Protein AF-A0A8B7E2I3-F1 (afdb_monomer_lite)

Structure (mmCIF, N/CA/C/O backbone):
data_AF-A0A8B7E2I3-F1
#
_entry.id   AF-A0A8B7E2I3-F1
#
loop_
_atom_site.group_PDB
_atom_site.id
_atom_site.type_symbol
_atom_site.label_atom_id
_atom_site.label_alt_id
_atom_site.label_comp_id
_atom_site.label_asym_id
_atom_site.label_entity_id
_atom_site.label_seq_id
_atom_site.pdbx_PDB_ins_code
_atom_site.Cartn_x
_atom_site.Cartn_y
_atom_site.Cartn_z
_atom_site.occupancy
_atom_site.B_iso_or_equiv
_atom_site.auth_seq_id
_atom_site.auth_comp_id
_atom_site.auth_asym_id
_atom_site.auth_atom_id
_atom_site.pdbx_PDB_model_num
ATOM 1 N N . MET A 1 1 ? -9.769 2.967 -1.050 1.00 95.38 1 MET A N 1
ATOM 2 C CA . MET A 1 1 ? -8.486 2.429 -1.550 1.00 95.38 1 MET A CA 1
ATOM 3 C C . MET A 1 1 ? -8.192 3.037 -2.910 1.00 95.38 1 MET A C 1
ATOM 5 O O . MET A 1 1 ? -9.139 3.510 -3.530 1.00 95.38 1 MET A O 1
ATOM 9 N N . GLY A 1 2 ? -6.939 3.008 -3.355 1.00 95.88 2 GLY A N 1
ATOM 10 C CA . GLY A 1 2 ? -6.501 3.504 -4.668 1.00 95.88 2 GLY A CA 1
ATOM 11 C C . GLY A 1 2 ? -5.321 4.466 -4.555 1.00 95.88 2 GLY A C 1
ATOM 12 O O . GLY A 1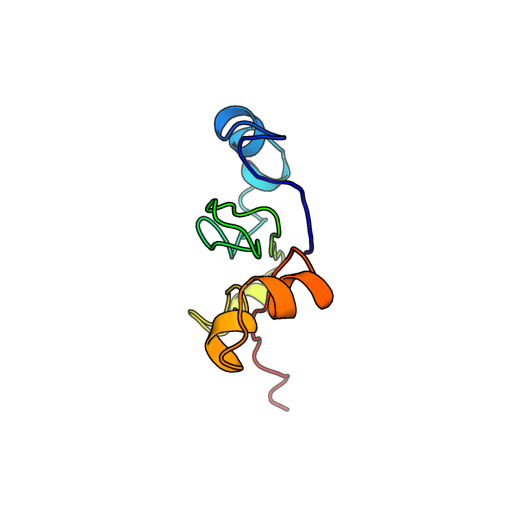 2 ? -4.775 4.618 -3.458 1.00 95.88 2 GLY A O 1
ATOM 13 N N . ASP A 1 3 ? -4.969 5.124 -5.660 1.00 96.38 3 ASP A N 1
ATOM 14 C CA . ASP A 1 3 ? -3.916 6.141 -5.708 1.00 96.38 3 ASP A CA 1
ATOM 15 C C . ASP A 1 3 ? -4.322 7.383 -4.905 1.00 96.38 3 ASP A C 1
ATOM 17 O O . ASP A 1 3 ? -5.162 8.188 -5.310 1.00 96.38 3 ASP A O 1
ATOM 21 N N . PHE A 1 4 ? -3.743 7.520 -3.715 1.00 96.12 4 PHE A N 1
ATOM 22 C CA . PHE A 1 4 ? -3.981 8.659 -2.830 1.00 96.12 4 PHE A CA 1
ATOM 23 C C . PHE A 1 4 ? -2.897 9.726 -2.995 1.00 96.12 4 PHE A C 1
ATOM 25 O O . PHE A 1 4 ? -2.928 10.734 -2.286 1.00 96.12 4 PHE A O 1
ATOM 32 N N . ASN A 1 5 ? -1.909 9.492 -3.869 1.00 94.25 5 ASN A N 1
ATOM 33 C CA . ASN A 1 5 ? -0.690 10.284 -3.961 1.00 94.25 5 ASN A CA 1
ATOM 34 C C . ASN A 1 5 ? -0.036 10.493 -2.580 1.00 94.25 5 ASN A C 1
ATOM 36 O O . ASN A 1 5 ? 0.555 11.531 -2.289 1.00 94.25 5 ASN A O 1
ATOM 40 N N . ALA A 1 6 ? -0.134 9.507 -1.681 1.00 90.75 6 ALA A N 1
ATOM 41 C CA . ALA A 1 6 ? 0.255 9.643 -0.275 1.00 90.75 6 ALA A CA 1
ATOM 42 C C . ALA A 1 6 ? 1.771 9.460 -0.041 1.00 90.75 6 ALA A C 1
ATOM 44 O O . ALA A 1 6 ? 2.195 8.809 0.918 1.00 90.75 6 ALA A O 1
ATOM 45 N N . GLY A 1 7 ? 2.585 10.030 -0.931 1.00 86.31 7 GLY A N 1
ATOM 46 C CA . GLY A 1 7 ? 4.046 10.017 -0.895 1.00 86.31 7 GLY A CA 1
ATOM 47 C C . GLY A 1 7 ? 4.646 11.406 -0.687 1.00 86.31 7 GLY A C 1
ATOM 48 O O . GLY A 1 7 ? 4.000 12.430 -0.912 1.00 86.31 7 GLY A O 1
ATOM 49 N N . SER A 1 8 ? 5.923 11.438 -0.294 1.00 84.25 8 SER A N 1
ATOM 50 C CA . SER A 1 8 ? 6.642 12.644 0.149 1.00 84.25 8 SER A CA 1
ATOM 51 C C . SER A 1 8 ? 6.682 13.793 -0.864 1.00 84.25 8 SER A C 1
ATOM 53 O O . SER A 1 8 ? 6.802 14.945 -0.449 1.00 84.25 8 SER A O 1
ATOM 55 N N . LYS A 1 9 ? 6.552 13.502 -2.166 1.00 88.19 9 LYS A N 1
ATOM 56 C CA . LYS A 1 9 ? 6.464 14.517 -3.230 1.00 88.19 9 LYS A CA 1
ATOM 57 C C . LYS A 1 9 ? 5.169 15.339 -3.183 1.00 88.19 9 LYS A C 1
ATOM 59 O O . LYS A 1 9 ? 5.188 16.491 -3.599 1.00 88.19 9 LYS A O 1
ATOM 64 N N . TYR A 1 10 ? 4.077 14.777 -2.665 1.00 91.38 10 TYR A N 1
ATOM 65 C CA . TYR A 1 10 ? 2.750 15.406 -2.664 1.00 91.38 10 TYR A CA 1
ATOM 66 C C . TYR A 1 10 ? 2.293 15.782 -1.252 1.00 91.38 10 TYR A C 1
ATOM 68 O O . TYR A 1 10 ? 1.813 16.890 -1.015 1.00 91.38 10 TYR A O 1
ATOM 76 N N . ILE A 1 11 ? 2.489 14.880 -0.286 1.00 93.12 11 ILE A N 1
ATOM 77 C CA . ILE A 1 11 ? 2.185 15.105 1.125 1.00 93.12 11 ILE A CA 1
ATOM 78 C C . ILE A 1 11 ? 3.351 14.620 1.986 1.00 93.12 11 ILE A C 1
ATOM 80 O O . ILE A 1 11 ? 3.790 13.473 1.916 1.00 93.12 11 ILE A O 1
ATOM 84 N N . SER A 1 12 ? 3.887 15.507 2.826 1.00 93.25 12 SER A N 1
ATOM 85 C CA . SER A 1 12 ? 4.932 15.106 3.766 1.00 93.25 12 SER A CA 1
ATOM 86 C C . SER A 1 12 ? 4.364 14.130 4.795 1.00 93.25 12 SER A C 1
ATOM 88 O O . SER A 1 12 ? 3.204 14.252 5.189 1.00 93.25 12 SER A O 1
ATOM 90 N N . LYS A 1 13 ? 5.198 13.210 5.298 1.00 91.25 13 LYS A N 1
ATOM 91 C CA . LYS A 1 13 ? 4.801 12.260 6.350 1.00 91.25 13 LYS A CA 1
ATOM 92 C C . LYS A 1 13 ? 4.108 12.967 7.523 1.00 91.25 13 LYS A C 1
ATOM 94 O O . LYS A 1 13 ? 3.018 12.579 7.908 1.00 91.25 13 LYS A O 1
ATOM 99 N N . LYS A 1 14 ? 4.671 14.088 7.992 1.00 95.31 14 LYS A N 1
ATOM 100 C CA . LYS A 1 14 ? 4.083 14.907 9.065 1.00 95.31 14 LYS A CA 1
ATOM 101 C C . LYS A 1 14 ? 2.664 15.390 8.746 1.00 95.31 14 LYS A C 1
ATOM 103 O O . LYS A 1 14 ? 1.819 15.359 9.627 1.00 95.31 14 LYS A O 1
ATOM 108 N N . LYS A 1 15 ? 2.408 15.866 7.521 1.00 96.56 15 LYS A N 1
ATOM 109 C CA . LYS A 1 15 ? 1.067 16.318 7.118 1.00 96.56 15 LYS A CA 1
ATOM 110 C C . LYS A 1 15 ? 0.107 15.141 6.968 1.00 96.56 15 LYS A C 1
ATOM 112 O O . LYS A 1 15 ? -1.035 15.252 7.391 1.00 96.56 15 LYS A O 1
ATOM 117 N N . LEU A 1 16 ? 0.572 14.024 6.404 1.00 94.81 16 LEU A N 1
ATOM 118 C CA . LEU A 1 16 ? -0.224 12.806 6.279 1.00 94.81 16 LEU A CA 1
ATOM 119 C C . LEU A 1 16 ? -0.662 12.310 7.660 1.00 94.81 16 LEU A C 1
ATOM 121 O O . LEU A 1 16 ? -1.857 12.130 7.878 1.00 94.81 16 LEU A O 1
ATOM 125 N N . ASP A 1 17 ? 0.276 12.198 8.603 1.00 94.94 17 ASP A N 1
ATOM 126 C CA . ASP A 1 17 ? 0.057 11.748 9.986 1.00 94.94 17 ASP A CA 1
ATOM 127 C C . ASP A 1 17 ? -0.902 12.662 10.782 1.00 94.94 17 ASP A C 1
ATOM 129 O O . ASP A 1 17 ? -1.382 12.276 11.844 1.00 94.94 17 ASP A O 1
ATOM 133 N N . GLN A 1 18 ? -1.200 13.864 10.275 1.00 97.31 18 GLN A N 1
ATOM 134 C CA . GLN A 1 18 ? -2.151 14.817 10.861 1.00 97.31 18 GLN A CA 1
ATOM 135 C C . GLN A 1 18 ? -3.554 14.758 10.238 1.00 97.31 18 GLN A C 1
ATOM 137 O O . GLN A 1 18 ? -4.459 15.414 10.744 1.00 97.31 18 GLN A O 1
ATOM 142 N N . THR A 1 19 ? -3.751 14.013 9.147 1.00 96.62 19 THR A N 1
ATOM 143 C CA . THR A 1 19 ? -5.072 13.877 8.508 1.00 96.62 19 THR A CA 1
ATOM 144 C C . THR A 1 19 ? -6.038 13.080 9.383 1.00 96.62 19 THR A C 1
ATOM 146 O O . THR A 1 19 ? -5.616 12.158 10.079 1.00 96.62 19 THR A O 1
ATOM 149 N N . ASP A 1 20 ? -7.341 13.354 9.286 1.00 97.12 20 ASP A N 1
ATOM 150 C CA . ASP A 1 20 ? -8.374 12.605 10.026 1.00 97.12 20 ASP A CA 1
ATOM 151 C C . ASP A 1 20 ? -8.331 11.099 9.733 1.00 97.12 20 ASP A C 1
ATOM 153 O O . ASP A 1 20 ? -8.534 10.278 10.625 1.00 97.12 20 ASP A O 1
ATOM 157 N N . LEU A 1 21 ? -7.995 10.718 8.494 1.00 95.81 21 LEU A N 1
ATOM 158 C CA . LEU A 1 21 ? -7.809 9.314 8.123 1.00 95.81 21 LEU A CA 1
ATOM 159 C C . LEU A 1 21 ? -6.647 8.653 8.880 1.00 95.81 21 LEU A C 1
ATOM 161 O O . LEU A 1 21 ? -6.688 7.443 9.071 1.00 95.81 21 LEU A O 1
ATOM 165 N N . ARG A 1 22 ? -5.609 9.402 9.279 1.00 95.44 22 ARG A N 1
ATOM 166 C CA . ARG A 1 22 ? -4.467 8.891 10.059 1.00 95.44 22 ARG A CA 1
ATOM 167 C C . ARG A 1 22 ? -4.670 8.989 11.565 1.00 95.44 22 ARG A C 1
ATOM 169 O O . ARG A 1 22 ? -4.187 8.122 12.288 1.00 95.44 22 ARG A O 1
ATOM 176 N N . THR A 1 23 ? -5.331 10.038 12.042 1.00 97.44 23 THR A N 1
ATOM 177 C CA . THR A 1 23 ? -5.480 10.297 13.480 1.00 97.44 23 THR A CA 1
ATOM 178 C C . THR A 1 23 ? -6.628 9.502 14.101 1.00 97.44 23 THR A C 1
ATOM 180 O O . THR A 1 23 ? -6.540 9.117 15.270 1.00 97.44 23 THR A O 1
ATOM 183 N N . ASP A 1 24 ? -7.681 9.202 13.337 1.00 97.88 24 ASP A N 1
ATOM 184 C CA . ASP A 1 24 ? -8.796 8.385 13.808 1.00 97.88 24 ASP A CA 1
ATOM 185 C C . ASP A 1 24 ? -8.461 6.885 13.730 1.00 97.88 24 ASP A C 1
ATOM 187 O O . ASP A 1 24 ? -8.360 6.282 12.659 1.00 97.88 24 ASP A O 1
ATOM 191 N N . LYS A 1 25 ? -8.345 6.258 14.907 1.00 95.19 25 LYS A N 1
ATOM 192 C CA . LYS A 1 25 ? -7.967 4.846 15.082 1.00 95.19 25 LYS A CA 1
ATOM 193 C C . LYS A 1 25 ? -8.964 3.847 14.490 1.00 95.19 25 LYS A C 1
ATOM 195 O O . LYS A 1 25 ? -8.647 2.662 14.423 1.00 95.19 25 LYS A O 1
ATOM 200 N N . LYS A 1 26 ? -10.162 4.280 14.079 1.00 96.50 26 LYS A N 1
ATOM 201 C CA . LYS A 1 26 ? -11.115 3.398 13.387 1.00 96.50 26 LYS A CA 1
ATOM 202 C C . LYS A 1 26 ? -10.664 3.040 11.968 1.00 96.50 26 LYS A C 1
ATOM 204 O O . LYS A 1 26 ? -11.207 2.096 11.389 1.00 96.50 26 LYS A O 1
ATOM 209 N N . PHE A 1 27 ? -9.745 3.815 11.391 1.00 97.44 27 PHE A N 1
ATOM 210 C CA . PHE A 1 27 ? -9.171 3.558 10.078 1.00 97.44 27 PHE A CA 1
ATOM 211 C C . PHE A 1 27 ? -7.899 2.734 10.226 1.00 97.44 27 PHE A C 1
ATOM 213 O O . PHE A 1 27 ? -6.906 3.174 10.800 1.00 97.44 27 PHE A O 1
ATOM 220 N N . ASN A 1 28 ? -7.927 1.529 9.674 1.00 96.12 28 ASN A N 1
ATOM 221 C CA . ASN A 1 28 ? -6.779 0.644 9.631 1.00 96.12 28 ASN A CA 1
ATOM 222 C C . ASN A 1 28 ? -6.108 0.768 8.258 1.00 96.12 28 ASN A C 1
ATOM 224 O O . ASN A 1 28 ? -6.705 0.426 7.234 1.00 96.12 28 ASN A O 1
ATOM 228 N N . TRP A 1 29 ? -4.889 1.302 8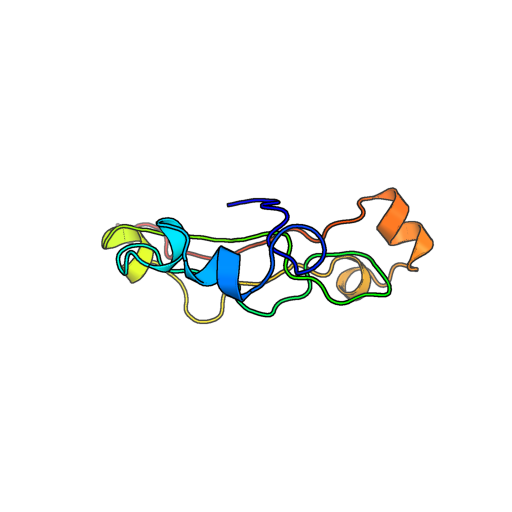.240 1.00 96.44 29 TRP A N 1
ATOM 229 C CA . TRP A 1 29 ? -4.074 1.456 7.039 1.00 96.44 29 TRP A CA 1
ATOM 230 C C . TRP A 1 29 ? -3.242 0.196 6.837 1.00 96.44 29 TRP A C 1
ATOM 232 O O . TRP A 1 29 ? -2.353 -0.100 7.627 1.00 96.44 29 TRP A O 1
ATOM 242 N N . LEU A 1 30 ? -3.530 -0.550 5.772 1.00 96.62 30 LEU A N 1
ATOM 243 C CA . LEU A 1 30 ? -2.896 -1.852 5.549 1.00 96.62 30 LEU A CA 1
ATOM 244 C C . LEU A 1 30 ? -1.547 -1.746 4.827 1.00 96.62 30 LEU A C 1
ATOM 246 O O . LEU A 1 30 ? -0.732 -2.655 4.921 1.00 96.62 30 LEU A O 1
ATOM 250 N N . LEU A 1 31 ? -1.309 -0.640 4.114 1.00 93.56 31 LEU A N 1
ATOM 251 C CA . LEU A 1 31 ? -0.092 -0.403 3.335 1.00 93.56 31 LEU A CA 1
ATOM 252 C C . LEU A 1 31 ? 0.629 0.833 3.859 1.00 93.56 31 LEU A C 1
ATOM 254 O O . LEU A 1 31 ? 0.221 1.962 3.578 1.00 93.56 31 LEU A O 1
ATOM 258 N N . GLU A 1 32 ? 1.708 0.622 4.609 1.00 87.00 32 GLU A N 1
ATOM 259 C CA . GLU A 1 32 ? 2.500 1.712 5.190 1.00 87.00 32 GLU A CA 1
ATOM 260 C C . GLU A 1 32 ? 3.733 2.057 4.356 1.00 87.00 32 GLU A C 1
ATOM 262 O O . GLU A 1 32 ? 3.949 3.235 4.063 1.00 87.00 32 GLU A O 1
ATOM 267 N N . ASN A 1 33 ? 4.492 1.032 3.949 1.00 86.81 33 ASN A N 1
ATOM 268 C CA . ASN A 1 33 ? 5.834 1.168 3.371 1.00 86.81 33 ASN A CA 1
ATOM 269 C C . ASN A 1 33 ? 6.036 0.355 2.075 1.00 86.81 33 ASN A C 1
ATOM 271 O O . ASN A 1 33 ? 7.177 0.092 1.700 1.00 86.81 33 ASN A O 1
ATOM 275 N N . GLN A 1 34 ? 4.965 -0.079 1.405 1.00 91.06 34 GLN A N 1
ATOM 276 C CA . GLN A 1 34 ? 5.074 -0.827 0.146 1.00 91.06 34 GLN A CA 1
ATOM 277 C C . GLN A 1 34 ? 5.414 0.105 -1.022 1.00 91.06 34 GLN A C 1
ATOM 279 O O . GLN A 1 34 ? 4.853 1.197 -1.091 1.00 91.06 34 GLN A O 1
ATOM 284 N N . ASP A 1 35 ? 6.271 -0.311 -1.952 1.00 94.50 35 ASP A N 1
ATOM 285 C CA . ASP A 1 35 ? 6.380 0.411 -3.223 1.00 94.50 35 ASP A CA 1
ATOM 286 C C . ASP A 1 35 ? 5.139 0.119 -4.067 1.00 94.50 35 ASP A C 1
ATOM 288 O O . ASP A 1 35 ? 4.798 -1.046 -4.281 1.00 94.50 35 ASP A O 1
ATOM 292 N N . THR A 1 36 ? 4.444 1.162 -4.508 1.00 96.56 36 THR A N 1
ATOM 293 C CA . THR A 1 36 ? 3.263 1.040 -5.372 1.00 96.56 36 THR A CA 1
ATOM 294 C C . THR A 1 36 ? 3.507 1.644 -6.748 1.00 96.56 36 THR A C 1
ATOM 296 O O . THR A 1 36 ? 2.561 1.784 -7.514 1.00 96.56 36 THR A O 1
ATOM 299 N N . THR A 1 37 ? 4.753 1.993 -7.084 1.00 96.50 37 THR A N 1
ATOM 300 C CA . THR A 1 37 ? 5.097 2.640 -8.355 1.00 96.50 37 THR A CA 1
ATOM 301 C C . THR A 1 37 ? 5.992 1.765 -9.221 1.00 96.50 37 THR A C 1
ATOM 303 O O . THR A 1 37 ? 6.913 1.115 -8.734 1.00 96.50 37 THR A O 1
ATOM 306 N N . VAL A 1 38 ? 5.766 1.797 -10.532 1.00 96.44 38 VAL A N 1
ATOM 307 C CA . VAL A 1 38 ? 6.678 1.233 -11.531 1.00 96.44 38 VAL A CA 1
ATOM 308 C C . VAL A 1 38 ? 7.718 2.300 -11.852 1.00 96.44 38 VAL A C 1
ATOM 310 O O . VAL A 1 38 ? 7.645 3.007 -12.854 1.00 96.44 38 VAL A O 1
ATOM 313 N N . SER A 1 39 ? 8.666 2.510 -10.943 1.00 88.19 39 SER A N 1
ATOM 314 C CA . SER A 1 39 ? 9.684 3.543 -11.110 1.00 88.19 39 SER A CA 1
ATOM 315 C C . SER A 1 39 ? 11.004 3.153 -10.452 1.00 88.19 39 SER A C 1
ATOM 317 O O . SER A 1 39 ? 11.097 2.177 -9.719 1.00 88.19 39 SER A O 1
ATOM 319 N N . MET A 1 40 ? 12.048 3.949 -10.690 1.00 80.25 40 MET A N 1
ATOM 320 C CA . MET A 1 40 ? 13.327 3.806 -9.982 1.00 80.25 40 MET A CA 1
ATOM 321 C C . MET A 1 40 ? 13.275 4.357 -8.543 1.00 80.25 40 MET A C 1
ATOM 323 O O . MET A 1 40 ? 14.282 4.320 -7.837 1.00 80.25 40 MET A O 1
ATOM 327 N N . SER A 1 41 ? 12.145 4.934 -8.116 1.00 81.19 41 SER A N 1
ATOM 328 C CA . SER A 1 41 ? 11.980 5.546 -6.798 1.00 81.19 41 SER A CA 1
ATOM 329 C C . SER A 1 41 ? 10.912 4.836 -5.980 1.00 81.19 41 SER A C 1
ATOM 331 O O . SER A 1 41 ? 9.785 4.704 -6.430 1.00 81.19 41 SER A O 1
ATOM 333 N N . HIS A 1 42 ? 11.243 4.485 -4.740 1.00 87.00 42 HIS A N 1
ATOM 334 C CA . HIS A 1 42 ? 10.306 3.844 -3.820 1.00 87.00 42 HIS A CA 1
ATOM 335 C C . HIS A 1 42 ? 9.253 4.841 -3.330 1.00 87.00 42 HIS A C 1
ATOM 337 O O . HIS A 1 42 ? 9.595 5.813 -2.642 1.00 87.00 42 HIS A O 1
ATOM 343 N N . ALA A 1 43 ? 7.976 4.603 -3.633 1.00 91.94 43 ALA A N 1
ATOM 344 C CA . ALA A 1 43 ? 6.889 5.433 -3.125 1.00 91.94 43 ALA A CA 1
ATOM 345 C C . ALA A 1 43 ? 5.613 4.630 -2.848 1.00 91.94 43 ALA A C 1
ATOM 347 O O . ALA A 1 43 ? 5.125 3.881 -3.683 1.00 91.94 43 ALA A O 1
ATOM 348 N N . THR A 1 44 ? 5.019 4.857 -1.675 1.00 94.00 44 THR A N 1
ATOM 349 C CA . THR A 1 44 ? 3.708 4.300 -1.311 1.00 94.00 44 THR A CA 1
ATOM 350 C C . THR A 1 44 ? 2.612 5.320 -1.627 1.00 94.00 44 THR A C 1
ATOM 352 O O . THR A 1 44 ? 2.158 6.055 -0.740 1.00 94.00 44 THR A O 1
ATOM 355 N N . LEU A 1 45 ? 2.244 5.432 -2.904 1.00 95.25 45 LEU A N 1
ATOM 356 C CA . LEU A 1 45 ? 1.222 6.380 -3.365 1.00 95.25 45 LEU A CA 1
ATOM 357 C C . LEU A 1 45 ? -0.184 5.813 -3.167 1.00 95.25 45 LEU A C 1
ATOM 359 O O . LEU A 1 45 ? -1.043 6.476 -2.576 1.00 95.25 45 LEU A O 1
ATOM 363 N N . ASP A 1 46 ? -0.373 4.561 -3.570 1.00 97.44 46 ASP A N 1
ATOM 364 C CA . ASP A 1 46 ? -1.615 3.817 -3.443 1.00 97.44 46 ASP A CA 1
ATOM 365 C C . ASP A 1 46 ? -1.796 3.285 -2.026 1.00 97.44 46 ASP A C 1
ATOM 367 O O . ASP A 1 46 ? -0.862 2.811 -1.374 1.00 97.44 46 ASP A O 1
ATOM 371 N N . ARG A 1 47 ? -3.028 3.365 -1.522 1.00 96.88 47 ARG A N 1
ATOM 372 C CA . ARG A 1 47 ? -3.347 3.010 -0.138 1.00 96.88 47 ARG A CA 1
ATOM 373 C C . ARG A 1 47 ? -4.562 2.105 -0.066 1.00 96.88 47 ARG A C 1
ATOM 375 O O . ARG A 1 47 ? -5.559 2.282 -0.770 1.00 96.88 47 ARG A O 1
ATOM 382 N N . VAL A 1 48 ? -4.506 1.172 0.876 1.00 97.62 48 VAL A N 1
ATOM 383 C CA . VAL A 1 48 ? -5.659 0.398 1.331 1.00 97.62 48 VAL A CA 1
ATOM 384 C C . VAL A 1 48 ? -5.945 0.809 2.767 1.00 97.62 48 VAL A C 1
ATOM 386 O O . VAL A 1 48 ? -5.092 0.675 3.643 1.00 97.62 48 VAL A O 1
ATOM 389 N N . ILE A 1 49 ? -7.148 1.335 2.986 1.00 97.06 49 ILE A N 1
ATOM 390 C CA . ILE A 1 49 ? -7.651 1.747 4.294 1.00 97.06 49 ILE A CA 1
ATOM 391 C C . ILE A 1 49 ? -8.981 1.035 4.490 1.00 97.06 49 ILE A C 1
ATOM 393 O O . ILE A 1 49 ? -9.866 1.158 3.639 1.00 97.06 49 ILE A O 1
ATOM 397 N N . ILE A 1 50 ? -9.116 0.299 5.589 1.00 97.06 50 ILE A N 1
ATOM 398 C CA . ILE A 1 50 ? -10.351 -0.396 5.961 1.00 97.06 50 ILE A CA 1
ATOM 399 C C . ILE A 1 50 ? -10.903 0.166 7.272 1.00 97.06 50 ILE A C 1
ATOM 401 O O . ILE A 1 50 ? -10.169 0.703 8.101 1.00 97.06 50 ILE A O 1
ATOM 405 N N . THR A 1 51 ? -12.211 0.041 7.477 1.00 97.25 51 THR A N 1
ATOM 406 C CA . THR A 1 51 ? -12.875 0.421 8.729 1.00 97.25 51 THR A CA 1
ATOM 407 C C . THR A 1 51 ? -14.100 -0.462 8.973 1.00 97.25 51 THR A C 1
ATOM 409 O O . THR A 1 51 ? -14.677 -0.996 8.028 1.00 97.25 51 THR A O 1
ATOM 412 N N . GLY A 1 52 ? -14.489 -0.630 10.239 1.00 96.50 52 GLY A N 1
ATOM 413 C CA . GLY A 1 52 ? -1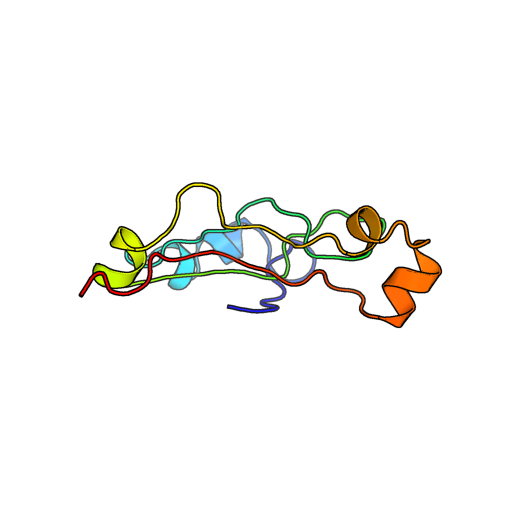5.595 -1.495 10.663 1.00 96.50 52 GLY A CA 1
ATOM 414 C C . GLY A 1 52 ? -15.152 -2.893 11.117 1.00 96.50 52 GLY A C 1
ATOM 415 O O . GLY A 1 52 ? -14.184 -3.460 10.611 1.00 96.50 52 GLY A O 1
ATOM 416 N N . ASN A 1 53 ? -15.862 -3.461 12.095 1.00 95.19 53 ASN A N 1
ATOM 417 C CA . ASN A 1 53 ? -15.445 -4.703 12.762 1.00 95.19 53 ASN A CA 1
ATOM 418 C C . ASN A 1 53 ? -15.446 -5.922 11.832 1.00 95.19 53 ASN A C 1
ATOM 420 O O . ASN A 1 53 ? -14.503 -6.705 11.872 1.00 95.19 53 ASN A O 1
ATOM 424 N N . ALA A 1 54 ? -16.462 -6.063 10.975 1.00 94.81 54 ALA A N 1
ATOM 425 C CA . ALA A 1 54 ? -16.609 -7.235 10.111 1.00 94.81 54 ALA A CA 1
ATOM 426 C C . ALA A 1 54 ? -15.413 -7.412 9.159 1.00 94.81 54 ALA A C 1
ATOM 428 O O . ALA A 1 54 ? -14.802 -8.476 9.130 1.00 94.81 54 ALA A O 1
ATOM 429 N N . ILE A 1 55 ? -15.010 -6.355 8.442 1.00 94.81 55 ILE A N 1
ATOM 430 C CA . ILE A 1 55 ? -13.870 -6.427 7.515 1.00 94.81 55 ILE A CA 1
ATOM 431 C C . ILE A 1 55 ? -12.537 -6.603 8.249 1.00 94.81 55 ILE A C 1
ATOM 433 O O . ILE A 1 55 ? -11.678 -7.342 7.779 1.00 94.81 55 ILE A O 1
ATOM 437 N N . ASN A 1 56 ? -12.375 -5.991 9.429 1.00 94.75 56 ASN A N 1
ATOM 438 C CA . ASN A 1 56 ? -11.173 -6.190 10.242 1.00 94.75 56 ASN A CA 1
ATOM 439 C C . ASN A 1 56 ? -11.046 -7.644 10.728 1.00 94.75 56 ASN A C 1
ATOM 441 O O . ASN A 1 56 ? -9.940 -8.171 10.771 1.00 94.75 56 ASN A O 1
ATOM 445 N N . GLN A 1 57 ? -12.159 -8.308 11.060 1.00 94.75 57 GLN A N 1
ATOM 446 C CA . GLN A 1 57 ? -12.169 -9.725 11.447 1.00 94.75 57 GLN A CA 1
ATOM 447 C C . GLN A 1 57 ? -11.996 -10.668 10.248 1.00 94.75 57 GLN A C 1
ATOM 449 O O . GLN A 1 57 ? -11.380 -11.729 10.374 1.00 94.75 57 GLN A O 1
ATOM 454 N N . ALA A 1 58 ? -12.523 -10.286 9.083 1.00 96.19 58 ALA A N 1
ATOM 455 C CA . ALA A 1 58 ? -12.415 -11.068 7.859 1.00 96.19 58 ALA A CA 1
ATOM 456 C C . ALA A 1 58 ? -11.031 -10.963 7.198 1.00 96.19 58 ALA A C 1
ATOM 458 O O . ALA A 1 58 ? -10.675 -11.862 6.442 1.00 96.19 58 ALA A O 1
ATOM 459 N N . LEU A 1 59 ? -10.247 -9.915 7.479 1.00 97.12 59 LEU A N 1
ATOM 460 C CA . LEU A 1 59 ? -8.926 -9.703 6.885 1.00 97.12 59 LEU A CA 1
ATOM 461 C C . LEU A 1 59 ? -8.012 -10.923 7.080 1.00 97.12 59 LEU A C 1
ATOM 463 O O . LEU A 1 59 ? -7.778 -11.387 8.201 1.00 97.12 59 LEU A O 1
ATOM 467 N N . ILE A 1 60 ? -7.463 -11.425 5.974 1.00 97.06 60 ILE A N 1
ATOM 468 C CA . ILE A 1 60 ? -6.409 -12.434 6.009 1.00 97.06 60 ILE A CA 1
ATOM 469 C C . ILE A 1 60 ? -5.103 -11.722 6.355 1.00 97.06 60 ILE A C 1
ATOM 471 O O . ILE A 1 60 ? -4.690 -10.778 5.677 1.00 97.06 60 ILE A O 1
ATOM 475 N N . LYS A 1 61 ? -4.465 -12.165 7.440 1.00 94.56 61 LYS A N 1
ATOM 476 C CA . LYS A 1 61 ? -3.208 -11.592 7.924 1.00 94.56 61 LYS A CA 1
ATOM 477 C C . LYS A 1 61 ? -2.145 -11.638 6.818 1.00 94.56 61 LYS A C 1
ATOM 479 O O . LYS A 1 61 ? -2.043 -12.637 6.117 1.00 94.56 61 LYS A O 1
ATOM 484 N N . ASP A 1 62 ? -1.385 -10.553 6.681 1.00 93.31 62 ASP A N 1
ATOM 485 C CA . ASP A 1 62 ? -0.269 -10.406 5.734 1.00 93.31 62 ASP A CA 1
ATOM 486 C C . ASP A 1 62 ? -0.655 -10.528 4.238 1.00 93.31 62 ASP A C 1
ATOM 488 O O . ASP A 1 62 ? 0.215 -10.606 3.378 1.00 93.31 62 ASP A O 1
ATOM 492 N N . SER A 1 63 ? -1.954 -10.486 3.904 1.00 95.94 63 SER A N 1
ATOM 493 C CA . SER A 1 63 ? -2.440 -10.521 2.511 1.00 95.94 63 SER A CA 1
ATOM 494 C C . SER A 1 63 ? -2.363 -9.173 1.786 1.00 95.94 63 SER A C 1
ATOM 496 O O . SER A 1 63 ? -2.440 -9.117 0.557 1.00 95.94 63 SER A O 1
ATOM 498 N N . ALA A 1 64 ? -2.259 -8.075 2.539 1.00 97.25 64 ALA A N 1
ATOM 499 C CA . ALA A 1 64 ? -2.215 -6.742 1.967 1.00 97.25 64 ALA A CA 1
ATOM 500 C C . ALA A 1 64 ? -0.840 -6.464 1.350 1.00 97.25 64 ALA A C 1
ATOM 502 O O . ALA A 1 64 ? 0.186 -6.640 2.003 1.00 97.25 64 ALA A O 1
ATOM 503 N N . GLY A 1 65 ? -0.819 -5.998 0.105 1.00 96.69 65 GLY A N 1
ATOM 504 C CA . GLY A 1 65 ? 0.420 -5.630 -0.570 1.00 96.69 65 GLY A CA 1
ATOM 505 C C . GLY A 1 65 ? 0.193 -4.954 -1.915 1.00 96.69 65 GLY A C 1
ATOM 506 O O . GLY A 1 65 ? -0.933 -4.855 -2.402 1.00 96.69 65 GLY A O 1
ATOM 507 N N . ALA A 1 66 ? 1.287 -4.512 -2.525 1.00 96.75 66 ALA A N 1
ATOM 508 C CA . ALA A 1 66 ? 1.325 -4.145 -3.933 1.00 96.75 66 ALA A CA 1
ATOM 509 C C . ALA A 1 66 ? 1.619 -5.398 -4.766 1.00 96.75 66 ALA A C 1
ATOM 511 O O . ALA A 1 66 ? 2.416 -6.249 -4.368 1.00 96.75 66 ALA A O 1
ATOM 512 N N . PHE A 1 67 ? 0.966 -5.531 -5.913 1.00 97.25 67 PHE A N 1
ATOM 513 C CA . PHE A 1 67 ? 1.234 -6.594 -6.865 1.00 97.25 67 PHE A CA 1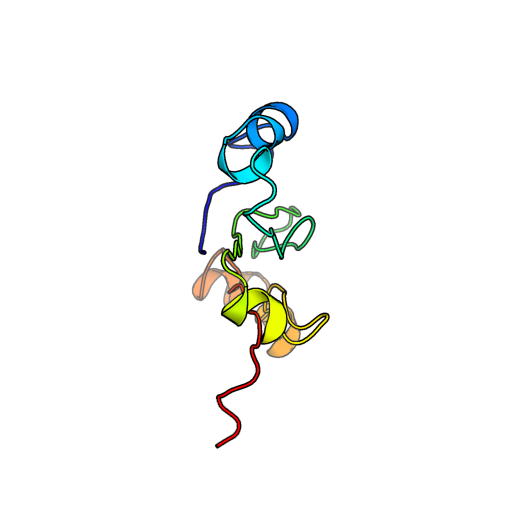
ATOM 514 C C . PHE A 1 67 ? 2.248 -6.113 -7.901 1.00 97.25 67 PHE A C 1
ATOM 516 O O . PHE A 1 67 ? 1.894 -5.436 -8.867 1.00 97.25 67 PHE A O 1
ATOM 523 N N . ASN A 1 68 ? 3.512 -6.477 -7.683 1.00 96.75 68 ASN A N 1
ATOM 524 C CA . ASN A 1 68 ? 4.603 -6.177 -8.598 1.00 96.75 68 ASN A CA 1
ATOM 525 C C . ASN A 1 68 ? 4.515 -7.070 -9.850 1.00 96.75 68 ASN A C 1
ATOM 527 O O . ASN A 1 68 ? 5.178 -8.101 -9.956 1.00 96.75 68 ASN A O 1
ATOM 531 N N . TYR A 1 69 ? 3.66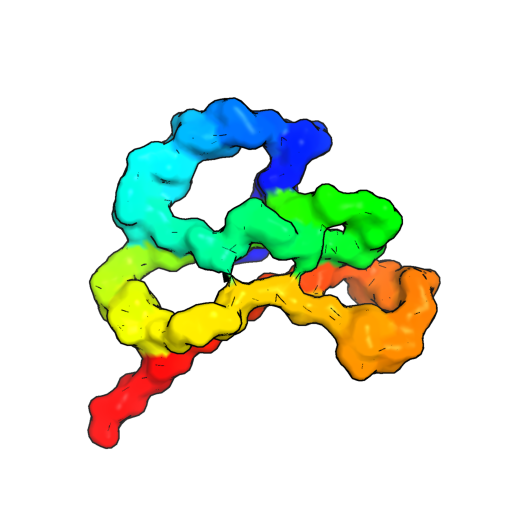5 -6.677 -10.802 1.00 98.06 69 TYR A N 1
ATOM 532 C CA . TYR A 1 69 ? 3.488 -7.407 -12.060 1.00 98.06 69 TYR A CA 1
ATOM 533 C C . TYR A 1 69 ? 4.742 -7.378 -12.945 1.00 98.06 69 TYR A C 1
ATOM 535 O O . TYR A 1 69 ? 4.881 -8.228 -13.824 1.00 98.06 69 TYR A O 1
ATOM 543 N N . GLN A 1 70 ? 5.656 -6.423 -12.727 1.00 97.81 70 GLN A N 1
ATOM 544 C CA . GLN A 1 70 ? 6.940 -6.393 -13.421 1.00 97.81 70 GLN A CA 1
ATOM 545 C C . GLN A 1 70 ? 7.783 -7.608 -13.017 1.00 97.81 70 GLN A C 1
ATOM 547 O O . GLN A 1 70 ? 8.281 -8.318 -13.886 1.00 97.81 70 GLN A O 1
ATOM 552 N N . GLU A 1 71 ? 7.911 -7.870 -11.714 1.00 96.88 71 GLU A N 1
ATOM 553 C CA . GLU A 1 71 ? 8.629 -9.039 -11.196 1.00 96.88 71 GLU A CA 1
ATOM 554 C C . GLU A 1 71 ? 7.908 -10.348 -11.526 1.00 96.88 71 GLU A C 1
ATOM 556 O O . GLU A 1 71 ? 8.536 -11.271 -12.046 1.00 96.88 71 GLU A O 1
ATOM 561 N N . GLU A 1 72 ? 6.594 -10.413 -11.281 1.00 98.12 72 GLU A N 1
ATOM 562 C CA . GLU A 1 72 ? 5.788 -11.623 -11.495 1.00 98.12 72 GLU A CA 1
ATOM 563 C C . GLU A 1 72 ? 5.876 -12.118 -12.945 1.00 98.12 72 GLU A C 1
ATOM 565 O O . GLU A 1 72 ? 6.099 -13.302 -13.204 1.00 98.12 72 GLU A O 1
ATOM 570 N N . TYR A 1 73 ? 5.753 -11.200 -13.907 1.00 98.12 73 TYR A N 1
ATOM 571 C CA . TYR A 1 73 ? 5.763 -11.529 -15.333 1.00 98.12 73 TYR A CA 1
ATOM 572 C C . TYR A 1 73 ? 7.118 -11.295 -16.008 1.00 98.12 73 TYR A C 1
ATOM 574 O O . TYR A 1 73 ? 7.226 -11.451 -17.223 1.00 98.12 73 TYR A O 1
ATOM 582 N N . LYS A 1 74 ? 8.162 -10.973 -15.230 1.00 98.12 74 LYS A N 1
ATOM 583 C CA . LYS A 1 74 ? 9.544 -10.752 -15.696 1.00 98.12 74 LYS A CA 1
ATOM 584 C C . LYS A 1 74 ? 9.647 -9.718 -16.822 1.00 98.12 74 LYS A C 1
ATOM 586 O O . LYS A 1 74 ? 10.391 -9.910 -17.784 1.00 98.12 74 LYS A O 1
ATOM 591 N N . LEU A 1 75 ? 8.894 -8.632 -16.698 1.00 98.06 75 LEU A N 1
ATOM 592 C CA . LEU A 1 75 ? 8.888 -7.541 -17.665 1.00 98.06 75 LEU A CA 1
ATOM 593 C C . LEU A 1 75 ? 10.113 -6.646 -17.468 1.00 98.06 75 LEU A C 1
ATOM 595 O O . LEU A 1 75 ? 10.556 -6.387 -16.343 1.00 98.06 75 LEU A O 1
ATOM 599 N N . SER A 1 76 ? 10.634 -6.105 -18.564 1.00 97.44 76 SER A N 1
ATOM 600 C CA . SER A 1 76 ? 11.516 -4.943 -18.478 1.00 97.44 76 SER A CA 1
ATOM 601 C C . SER A 1 76 ? 10.766 -3.743 -17.881 1.00 97.44 76 SER A C 1
ATOM 603 O O . SER A 1 76 ? 9.536 -3.665 -17.937 1.00 97.44 76 SER A O 1
ATOM 605 N N . LEU A 1 77 ? 11.506 -2.769 -17.341 1.00 96.75 77 LEU A N 1
ATOM 606 C CA . LEU A 1 77 ? 10.908 -1.523 -16.847 1.00 96.75 77 LEU A CA 1
ATOM 607 C C . LEU A 1 77 ? 10.094 -0.816 -17.948 1.00 96.75 77 LEU A C 1
ATOM 609 O O . LEU A 1 77 ? 9.021 -0.289 -17.677 1.00 96.75 77 LEU A O 1
ATOM 613 N N . GLU A 1 78 ? 10.572 -0.841 -19.196 1.00 97.56 78 GLU A N 1
ATOM 614 C CA . GLU A 1 78 ? 9.875 -0.237 -20.338 1.00 97.56 78 GLU A CA 1
ATOM 615 C C . GLU A 1 78 ? 8.540 -0.936 -20.637 1.00 97.56 78 GLU A C 1
ATOM 617 O O . GLU A 1 78 ? 7.533 -0.274 -20.879 1.00 97.56 78 GLU A O 1
ATOM 622 N N . GLU A 1 79 ? 8.508 -2.269 -20.613 1.00 98.31 79 GLU A N 1
ATOM 623 C CA . GLU A 1 79 ? 7.276 -3.038 -20.821 1.00 98.31 79 GLU A CA 1
ATOM 624 C C . GLU A 1 79 ? 6.277 -2.824 -19.684 1.00 98.31 79 GLU A C 1
ATOM 626 O O . GLU A 1 79 ? 5.089 -2.643 -19.942 1.00 98.31 79 GLU A O 1
ATOM 631 N N . ALA A 1 80 ? 6.750 -2.788 -18.436 1.00 98.25 80 ALA A N 1
ATOM 632 C CA . ALA A 1 80 ? 5.894 -2.537 -17.285 1.00 98.25 80 ALA A CA 1
ATOM 633 C C . ALA A 1 80 ? 5.267 -1.132 -17.329 1.00 98.25 80 ALA A C 1
ATOM 635 O O . ALA A 1 80 ? 4.066 -0.997 -17.089 1.00 98.25 80 ALA A O 1
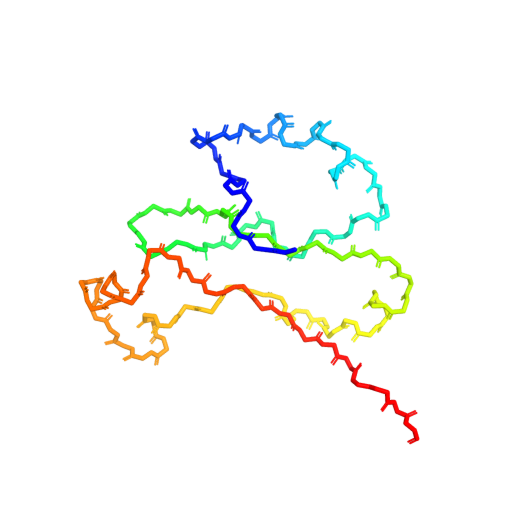ATOM 636 N N . LEU A 1 81 ? 6.046 -0.117 -17.723 1.00 97.69 81 LEU A N 1
ATOM 637 C CA . LEU A 1 81 ? 5.580 1.263 -17.904 1.00 97.69 81 LEU A CA 1
ATOM 638 C C . LEU A 1 81 ? 4.561 1.424 -19.042 1.00 97.69 81 LEU A C 1
ATOM 640 O O . LEU A 1 81 ? 3.749 2.345 -19.003 1.00 97.69 81 LEU A O 1
ATOM 644 N N . LYS A 1 82 ? 4.562 0.538 -20.049 1.00 98.00 82 LYS A N 1
ATOM 645 C CA . LYS A 1 82 ? 3.515 0.518 -21.092 1.00 98.00 82 LYS A CA 1
ATOM 646 C C . LYS A 1 82 ? 2.161 0.050 -20.555 1.00 98.00 82 LYS A C 1
ATOM 648 O O . LYS A 1 82 ? 1.144 0.337 -21.181 1.00 98.00 82 LYS A O 1
ATOM 653 N N . ILE A 1 83 ? 2.147 -0.674 -19.435 1.00 97.88 83 ILE A N 1
ATOM 654 C CA . ILE A 1 83 ? 0.921 -1.109 -18.757 1.00 97.88 83 ILE A CA 1
ATOM 655 C C . ILE A 1 83 ? 0.428 0.005 -17.828 1.00 97.88 83 ILE A C 1
ATOM 657 O O . ILE A 1 83 ? -0.714 0.443 -17.949 1.00 97.88 83 ILE A O 1
ATOM 661 N N . SER A 1 84 ? 1.281 0.453 -16.903 1.00 97.69 84 SER A N 1
ATOM 662 C CA . SER A 1 84 ? 1.011 1.532 -15.947 1.00 97.69 84 SER A CA 1
ATOM 663 C C . SER A 1 84 ? 2.309 1.961 -15.252 1.00 97.69 84 SER A C 1
ATOM 665 O O . SER A 1 84 ? 3.287 1.217 -15.210 1.00 97.69 84 SER A O 1
ATOM 667 N N . ASP A 1 85 ? 2.312 3.157 -14.677 1.00 96.38 85 ASP A N 1
ATOM 668 C CA . ASP A 1 85 ? 3.313 3.645 -13.729 1.00 96.38 85 ASP A CA 1
ATOM 669 C C . ASP A 1 85 ? 2.995 3.280 -12.262 1.00 96.38 85 ASP A C 1
ATOM 671 O O . ASP A 1 85 ? 3.779 3.605 -11.369 1.00 96.38 85 ASP A O 1
ATOM 675 N N . HIS A 1 86 ? 1.900 2.554 -12.001 1.00 97.56 86 HIS A N 1
ATOM 676 C CA . HIS A 1 86 ? 1.491 2.087 -10.673 1.00 97.56 86 HIS A CA 1
ATOM 677 C C . HIS A 1 86 ? 1.303 0.563 -10.615 1.00 97.56 86 HIS A C 1
ATOM 679 O O . HIS A 1 86 ? 0.757 -0.058 -11.527 1.00 97.56 86 HIS A O 1
ATOM 685 N N . TYR A 1 87 ? 1.679 -0.040 -9.486 1.00 97.88 87 TYR A N 1
ATOM 686 C CA . TYR A 1 87 ? 1.321 -1.418 -9.154 1.00 97.88 87 TYR A CA 1
ATOM 687 C C . TYR A 1 87 ? -0.068 -1.477 -8.502 1.00 97.88 87 TYR A C 1
ATOM 689 O O . TYR A 1 87 ? -0.349 -0.690 -7.594 1.00 97.88 87 TYR A O 1
ATOM 697 N N . PRO A 1 88 ? -0.931 -2.448 -8.865 1.00 97.88 88 PRO A N 1
ATOM 698 C CA . PRO A 1 88 ? -2.190 -2.665 -8.165 1.00 97.88 88 PRO A CA 1
ATOM 699 C C . PRO A 1 88 ? -1.964 -2.937 -6.678 1.00 97.88 88 PRO A C 1
ATOM 701 O O . PRO A 1 88 ? -1.101 -3.732 -6.309 1.00 97.88 88 PRO A O 1
ATOM 704 N N . VAL A 1 89 ? -2.792 -2.351 -5.819 1.00 98.12 89 VAL A N 1
ATOM 705 C CA . VAL A 1 89 ? -2.841 -2.701 -4.395 1.00 98.12 89 VAL A CA 1
ATOM 706 C C . VAL A 1 89 ? -3.932 -3.729 -4.132 1.00 98.12 89 VAL A C 1
ATOM 708 O O . VAL A 1 89 ? -5.046 -3.619 -4.644 1.00 98.12 89 VAL A O 1
ATOM 711 N N . LYS A 1 90 ? -3.620 -4.735 -3.317 1.00 97.00 90 LYS A N 1
ATOM 712 C CA . LYS A 1 90 ? -4.511 -5.853 -2.998 1.00 97.00 90 LYS A CA 1
ATOM 713 C C . LYS A 1 90 ? -4.524 -6.150 -1.506 1.00 97.00 90 LYS A C 1
ATOM 715 O O . LYS A 1 90 ? -3.622 -5.749 -0.777 1.00 97.00 90 LYS A O 1
ATOM 720 N N . PHE A 1 91 ? -5.564 -6.851 -1.078 1.00 97.56 91 PHE A N 1
ATOM 721 C CA . PHE A 1 91 ? -5.705 -7.502 0.221 1.00 97.56 91 PHE A CA 1
ATOM 722 C C . PHE A 1 91 ? -6.762 -8.602 0.079 1.00 97.56 91 PHE A C 1
ATOM 724 O O . PHE A 1 91 ? -7.591 -8.544 -0.831 1.00 97.56 91 PHE A O 1
ATOM 731 N N . GLU A 1 92 ? -6.749 -9.585 0.971 1.00 97.62 92 GLU A N 1
ATOM 732 C CA . GLU A 1 92 ? -7.707 -10.688 0.955 1.00 97.62 92 GLU A CA 1
ATOM 733 C C . GLU A 1 92 ? -8.550 -10.694 2.228 1.00 97.62 92 GLU A C 1
ATOM 735 O O . GLU A 1 92 ? -8.086 -10.376 3.327 1.00 97.62 92 GLU A O 1
ATOM 740 N N . ILE A 1 93 ? -9.811 -11.086 2.077 1.00 96.62 93 ILE A N 1
ATOM 741 C CA . ILE A 1 93 ? -10.748 -11.278 3.179 1.00 96.62 93 ILE A CA 1
ATOM 742 C C . ILE A 1 93 ? -11.341 -12.678 3.087 1.00 96.62 93 ILE A C 1
ATOM 744 O O . ILE A 1 93 ? -11.545 -13.211 1.997 1.00 96.62 93 ILE A O 1
ATOM 748 N N . ARG A 1 94 ? -11.643 -13.274 4.237 1.00 95.56 94 ARG A N 1
ATOM 749 C CA . ARG A 1 94 ? -12.437 -14.498 4.300 1.00 95.56 94 ARG A CA 1
ATOM 750 C C . ARG A 1 94 ? -13.839 -14.190 3.773 1.00 95.56 94 ARG A C 1
ATOM 752 O O . ARG A 1 94 ? -14.459 -13.224 4.217 1.00 95.56 94 ARG A O 1
ATOM 759 N N . GLY A 1 95 ? -14.322 -15.003 2.836 1.00 88.25 95 GLY A N 1
ATOM 760 C CA . GLY A 1 95 ? -15.732 -14.993 2.443 1.00 88.25 95 GLY A CA 1
ATOM 761 C C . GLY A 1 95 ? -16.630 -15.442 3.599 1.00 88.25 95 GLY A C 1
ATOM 762 O O . GLY A 1 95 ? -16.138 -15.982 4.594 1.00 88.25 95 GLY A O 1
ATOM 763 N N . ASN A 1 96 ? -17.940 -15.230 3.467 1.00 76.50 96 ASN A N 1
ATOM 764 C CA . ASN A 1 96 ? -18.901 -15.763 4.430 1.00 76.50 96 ASN A CA 1
ATOM 765 C C . ASN A 1 96 ? -18.736 -17.285 4.522 1.00 76.50 96 ASN A C 1
ATOM 767 O O . ASN A 1 96 ? -18.724 -17.975 3.503 1.00 76.50 96 ASN A O 1
ATOM 771 N N . GLN A 1 97 ? -18.567 -17.782 5.745 1.00 58.34 97 GLN A N 1
ATOM 772 C CA . GLN A 1 97 ? -18.719 -19.199 6.037 1.00 58.34 97 GLN A CA 1
ATOM 773 C C . GLN A 1 97 ? -20.197 -19.409 6.346 1.00 58.34 97 GLN A C 1
ATOM 775 O O . GLN A 1 97 ? -20.619 -19.154 7.473 1.00 58.34 97 GLN A O 1
ATOM 780 N N . ASP A 1 98 ? -20.970 -19.744 5.317 1.00 55.09 98 ASP A N 1
ATOM 781 C CA . ASP A 1 98 ? -22.290 -20.351 5.507 1.00 55.09 98 ASP A CA 1
ATOM 782 C C . ASP A 1 98 ? -22.122 -21.802 5.992 1.00 55.09 98 ASP A C 1
ATOM 784 O O . ASP A 1 98 ? -21.196 -22.491 5.493 1.00 55.09 98 ASP A O 1
#

Foldseek 3Di:
DFQQQPWCVVANPVRSCVDPLNVDPQKDKPDDQAAFFLDPDRTDRTTDIDGDDQQVVFWDPPQWHFDPVCVVVVNDSVRVVVVHRTTDTDTDGHDDDD

Sequence (98 aa):
MGDFNAGSKYISKKKLDQTDLRTDKKFNWLLENQDTTVSMSHATLDRVIITGNAINQALIKDSAGAFNYQEEYKLSLEEALKISDHYPVKFEIRGNQD

Radius of gyration: 15.05 Å; chains: 1; bounding box: 36×37×36 Å

Secondary structure (DSSP, 8-state):
-EE---STTTS-HHHHTTSHHHH-TT-EES-SS---BSSSS----EE-EE-SHHHHHHBPTT--EE--HHHHTT--HHHHHHH-SBPPEE--BPPP--

pLDDT: mean 94.11, std 6.79, range [55.09, 98.31]